Protein AF-A0A9D9SQT7-F1 (afdb_monomer_lite)

Sequence (85 aa):
PESYRPDKLGVIFVQLVWRQRRAWALVPAGGDIGEELKASMRSYTQATGEPHLLKYPERLLCYGSAEFQQDMVAKAERGENPWDP

Radius of gyration: 12.89 Å; chains: 1; bounding box: 29×21×32 Å

Secondary structure (DSSP, 8-state):
-TT--HHHHTEEEEEEEETTEEEEEEEESSS---HHHHHHHHHHHHHH---EEEE-SS-EEEES-HHHHHHHHHHHHTT--TT--

Foldseek 3Di:
DVPPCCVVQQWDWDWAADPNAIEIETEGNPDDRDPVNVVVQLVVCVVPQHKYWYDDPVDIDTHGDPVRVVVVVVCVVVVHDPRDD

Structure (mmCIF, N/CA/C/O backbone):
data_AF-A0A9D9SQT7-F1
#
_entry.id   AF-A0A9D9SQT7-F1
#
loop_
_atom_site.group_PDB
_atom_site.id
_atom_site.type_symbol
_atom_site.label_atom_id
_atom_site.label_alt_id
_atom_site.label_comp_id
_atom_site.label_asym_id
_atom_site.label_entity_id
_atom_site.label_seq_id
_atom_site.pdbx_PDB_ins_code
_atom_site.Cartn_x
_atom_site.Cartn_y
_atom_site.Cartn_z
_atom_site.occupancy
_atom_site.B_iso_or_equiv
_atom_site.auth_seq_id
_atom_site.auth_comp_id
_atom_site.auth_asym_id
_atom_site.auth_atom_id
_atom_site.pdbx_PDB_model_num
ATOM 1 N N . PRO A 1 1 ? -11.332 -14.829 -13.891 1.00 46.41 1 PRO A N 1
ATOM 2 C CA . PRO A 1 1 ? -11.832 -13.844 -14.878 1.00 46.41 1 PRO A CA 1
ATOM 3 C C . PRO A 1 1 ? -10.812 -13.652 -16.007 1.00 46.41 1 PRO A C 1
ATOM 5 O O . PRO A 1 1 ? -9.662 -13.324 -15.736 1.00 46.41 1 PRO A O 1
ATOM 8 N N . GLU A 1 2 ? -11.224 -13.882 -17.253 1.00 39.78 2 GLU A N 1
ATOM 9 C CA . GLU A 1 2 ? -10.368 -13.830 -18.456 1.00 39.78 2 GLU A CA 1
ATOM 10 C C . GLU A 1 2 ? -9.809 -12.423 -18.762 1.00 39.78 2 GLU A C 1
ATOM 12 O O . GLU A 1 2 ? -8.924 -12.255 -19.597 1.00 39.78 2 GLU A O 1
ATOM 17 N N . SER A 1 3 ? -10.276 -11.408 -18.032 1.00 42.75 3 SER A N 1
ATOM 18 C CA . SER A 1 3 ? -9.805 -10.021 -18.052 1.00 42.75 3 SER A CA 1
ATOM 19 C C . SER A 1 3 ? -8.666 -9.714 -17.064 1.00 42.75 3 SER A C 1
ATOM 21 O O . SER A 1 3 ? -8.174 -8.587 -17.045 1.00 42.75 3 SER A O 1
ATOM 23 N N . TYR A 1 4 ? -8.203 -10.682 -16.264 1.00 45.09 4 TYR A N 1
ATOM 24 C CA . TYR A 1 4 ? -7.048 -10.485 -15.382 1.00 45.09 4 TYR A CA 1
ATOM 25 C C . TYR A 1 4 ? -5.745 -10.533 -16.194 1.00 45.09 4 TYR A C 1
ATOM 27 O O . TYR A 1 4 ? -5.218 -11.603 -16.495 1.00 45.09 4 TYR A O 1
ATOM 35 N N . ARG A 1 5 ? -5.260 -9.351 -16.591 1.00 51.25 5 ARG A N 1
ATOM 36 C CA . ARG A 1 5 ? -4.027 -9.134 -17.364 1.00 51.25 5 ARG A CA 1
ATOM 37 C C . ARG A 1 5 ? -2.982 -8.407 -16.504 1.00 51.25 5 ARG A C 1
ATOM 39 O O . ARG A 1 5 ? -2.840 -7.188 -16.629 1.00 51.25 5 ARG A O 1
ATOM 46 N N . PRO A 1 6 ? -2.282 -9.110 -15.593 1.00 52.22 6 PRO A N 1
ATOM 47 C CA . PRO A 1 6 ? -1.236 -8.504 -14.761 1.00 52.22 6 PRO A CA 1
ATOM 48 C C . PRO A 1 6 ? -0.094 -7.898 -15.601 1.00 52.22 6 PRO A C 1
ATOM 50 O O . PRO A 1 6 ? 0.529 -6.927 -15.180 1.00 52.22 6 PRO A O 1
ATOM 53 N N . ASP A 1 7 ? 0.100 -8.391 -16.828 1.00 53.72 7 ASP A N 1
ATOM 54 C CA . ASP A 1 7 ? 1.004 -7.862 -17.856 1.00 53.72 7 ASP A CA 1
ATOM 55 C C . ASP A 1 7 ? 0.686 -6.420 -18.284 1.00 53.72 7 ASP A C 1
ATOM 57 O O . ASP A 1 7 ? 1.597 -5.676 -18.633 1.00 53.72 7 ASP A O 1
ATOM 61 N N . LYS A 1 8 ? -0.585 -5.995 -18.238 1.00 58.62 8 LYS A N 1
ATOM 62 C CA . LYS A 1 8 ? -0.989 -4.636 -18.647 1.00 58.62 8 LYS A CA 1
ATOM 63 C C . LYS A 1 8 ? -0.905 -3.601 -17.532 1.00 58.62 8 LYS A C 1
ATOM 65 O O . LYS A 1 8 ? -0.787 -2.417 -17.824 1.00 58.62 8 LYS A O 1
ATOM 70 N N . LEU A 1 9 ? -1.009 -4.032 -16.275 1.00 67.31 9 LEU A N 1
ATOM 71 C CA . LEU A 1 9 ? -0.968 -3.129 -15.122 1.00 67.31 9 LEU A CA 1
ATOM 72 C C . LEU A 1 9 ? 0.460 -2.877 -14.629 1.00 67.31 9 LEU A C 1
ATOM 74 O O . LEU A 1 9 ? 0.680 -1.907 -13.910 1.00 67.31 9 LEU A O 1
ATOM 78 N N . GLY A 1 10 ? 1.414 -3.748 -14.982 1.00 78.06 10 GLY A N 1
ATOM 79 C CA . GLY A 1 10 ? 2.800 -3.633 -14.524 1.00 78.06 10 GLY A CA 1
ATOM 80 C C . GLY A 1 10 ? 2.934 -3.747 -13.004 1.00 78.06 10 GLY A C 1
ATOM 81 O O . GLY A 1 10 ? 3.899 -3.242 -12.436 1.00 78.06 10 GLY A O 1
ATOM 82 N N . VAL A 1 11 ? 1.964 -4.377 -12.331 1.00 84.56 11 VAL A N 1
ATOM 83 C CA . VAL A 1 11 ? 1.921 -4.523 -10.874 1.00 84.56 11 VAL A CA 1
ATOM 84 C C . VAL A 1 11 ? 1.349 -5.884 -10.481 1.00 84.56 11 VAL A C 1
ATOM 86 O O . VAL A 1 11 ? 0.410 -6.390 -11.097 1.00 84.56 11 VAL A O 1
ATOM 89 N N . ILE A 1 12 ? 1.904 -6.463 -9.424 1.00 85.75 12 ILE A N 1
ATOM 90 C CA . ILE A 1 12 ? 1.413 -7.663 -8.753 1.00 85.75 12 ILE A CA 1
ATOM 91 C C . ILE A 1 12 ? 0.681 -7.228 -7.486 1.00 85.75 12 ILE A C 1
ATOM 93 O O . ILE A 1 12 ? 1.209 -6.449 -6.692 1.00 85.75 12 ILE A O 1
ATOM 97 N N . PHE A 1 13 ? -0.523 -7.760 -7.289 1.00 87.19 13 PHE A N 1
ATOM 98 C CA . PHE A 1 13 ? -1.273 -7.614 -6.046 1.00 87.19 13 PHE A CA 1
ATOM 99 C C . PHE A 1 13 ? -0.998 -8.810 -5.144 1.00 87.19 13 PHE A C 1
ATOM 101 O O . PHE A 1 13 ? -1.273 -9.952 -5.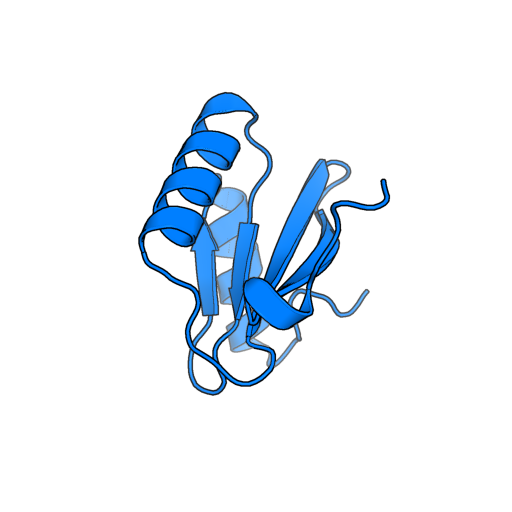513 1.00 87.19 13 PHE A O 1
ATOM 108 N N . VAL A 1 14 ? -0.491 -8.540 -3.949 1.00 88.12 14 VAL A N 1
ATOM 109 C CA . VAL A 1 14 ? -0.293 -9.533 -2.896 1.00 88.12 14 VAL A CA 1
ATOM 110 C C . VAL A 1 14 ? -1.308 -9.258 -1.796 1.00 88.12 14 VAL A C 1
ATOM 112 O O . VAL A 1 14 ? -1.364 -8.152 -1.259 1.00 88.12 14 VAL A O 1
ATOM 115 N N . GLN A 1 15 ? -2.130 -10.253 -1.470 1.00 89.25 15 GLN A N 1
ATOM 116 C CA . GLN A 1 15 ? -3.032 -10.163 -0.327 1.00 89.25 15 GLN A CA 1
ATOM 117 C C . GLN A 1 15 ? -2.261 -10.478 0.956 1.00 89.25 15 GLN A C 1
ATOM 119 O O . GLN A 1 15 ? -1.563 -11.486 1.033 1.00 89.25 15 GLN A O 1
ATOM 124 N N . LEU A 1 16 ? -2.437 -9.635 1.967 1.00 87.75 16 LEU A N 1
ATOM 125 C CA . LEU A 1 16 ? -1.827 -9.749 3.285 1.00 87.75 16 LEU A CA 1
ATOM 126 C C . LEU A 1 16 ? -2.913 -9.781 4.364 1.00 87.75 16 LEU A C 1
ATOM 128 O O . LEU A 1 16 ? -4.063 -9.388 4.135 1.00 87.75 16 LEU A O 1
ATOM 132 N N . VAL A 1 17 ? -2.531 -10.220 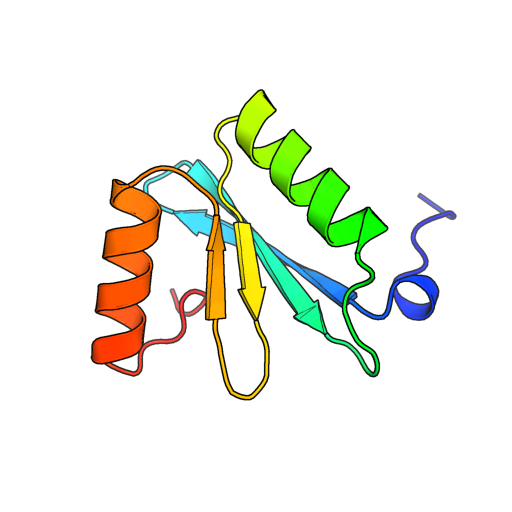5.561 1.00 89.06 17 VAL A N 1
ATOM 133 C CA . VAL A 1 17 ? -3.366 -10.122 6.760 1.00 89.06 17 VAL A CA 1
ATOM 134 C C . VAL A 1 17 ? -2.656 -9.239 7.776 1.00 89.06 17 VAL A C 1
ATOM 136 O O . VAL A 1 17 ? -1.532 -9.517 8.175 1.00 89.06 17 VAL A O 1
ATOM 139 N N . TRP A 1 18 ? -3.332 -8.185 8.224 1.00 88.75 18 TRP A N 1
ATOM 140 C CA . TRP A 1 18 ? -2.872 -7.300 9.287 1.00 88.75 18 TRP A CA 1
ATOM 141 C C . TRP A 1 18 ? -3.921 -7.248 10.393 1.00 88.75 18 TRP A C 1
ATOM 143 O O . TRP A 1 18 ? -5.044 -6.815 10.156 1.00 88.75 18 TRP A O 1
ATOM 153 N N . ARG A 1 19 ? -3.574 -7.706 11.604 1.00 89.62 19 ARG A N 1
ATOM 154 C CA . ARG A 1 19 ? -4.467 -7.707 12.784 1.00 89.62 19 ARG A CA 1
ATOM 155 C C . ARG A 1 19 ? -5.886 -8.223 12.474 1.00 89.62 19 ARG A C 1
ATOM 157 O O . ARG A 1 19 ? -6.873 -7.580 12.815 1.00 89.62 19 ARG A O 1
ATOM 164 N N . GLN A 1 20 ? -5.986 -9.379 11.808 1.00 88.56 20 GLN A N 1
ATOM 165 C CA . GLN A 1 20 ? -7.256 -10.000 11.378 1.00 88.56 20 GLN A CA 1
ATOM 166 C C . GLN A 1 20 ? -8.039 -9.225 10.299 1.00 88.56 20 GLN A C 1
ATOM 168 O O . GLN A 1 20 ? -9.186 -9.554 10.004 1.00 88.56 20 GLN A O 1
ATOM 173 N N . ARG A 1 21 ? -7.434 -8.209 9.678 1.00 88.00 21 ARG A N 1
ATOM 174 C CA . ARG A 1 21 ? -7.985 -7.481 8.532 1.00 88.00 21 ARG A CA 1
ATOM 175 C C . ARG A 1 21 ? -7.210 -7.806 7.269 1.00 88.00 21 ARG A C 1
ATOM 177 O O . ARG A 1 21 ? -6.000 -8.022 7.307 1.00 88.00 21 ARG A O 1
ATOM 184 N N . ARG A 1 22 ? -7.911 -7.808 6.139 1.00 92.12 22 ARG A N 1
ATOM 185 C CA . ARG A 1 22 ? -7.271 -7.906 4.829 1.00 92.12 22 ARG A CA 1
ATOM 186 C C . ARG A 1 22 ? -6.507 -6.617 4.537 1.00 92.12 22 ARG A C 1
ATOM 188 O O . ARG A 1 22 ? -7.005 -5.528 4.810 1.00 92.12 22 ARG A O 1
ATOM 195 N N . ALA A 1 23 ? -5.312 -6.771 3.988 1.00 92.88 23 ALA A N 1
ATOM 196 C CA . ALA A 1 23 ? -4.479 -5.697 3.477 1.00 92.88 23 ALA A CA 1
ATOM 197 C C . ALA A 1 23 ? -3.937 -6.085 2.096 1.00 92.88 23 ALA A C 1
ATOM 199 O O . ALA A 1 23 ? -3.931 -7.263 1.730 1.00 92.88 23 ALA A O 1
ATOM 200 N N . TRP A 1 24 ? -3.466 -5.105 1.333 1.00 92.75 24 TRP A N 1
ATOM 201 C CA . TRP A 1 24 ? -2.937 -5.328 -0.014 1.00 92.75 24 TRP A CA 1
ATOM 202 C C . TRP A 1 24 ? -1.533 -4.755 -0.162 1.00 92.75 24 TRP A C 1
ATOM 204 O O . TRP A 1 24 ? -1.270 -3.644 0.279 1.00 92.75 24 TRP A O 1
ATOM 214 N N . ALA A 1 25 ? -0.636 -5.463 -0.837 1.00 90.25 25 ALA A N 1
ATOM 215 C CA . ALA A 1 25 ? 0.620 -4.900 -1.312 1.00 90.25 25 ALA A CA 1
ATOM 216 C C . ALA A 1 25 ? 0.638 -4.889 -2.838 1.00 90.25 25 ALA A C 1
ATOM 218 O O . ALA A 1 25 ? 0.408 -5.907 -3.485 1.00 90.25 25 ALA A O 1
ATOM 219 N N . LEU A 1 26 ? 0.906 -3.716 -3.401 1.00 91.38 26 LEU A N 1
ATOM 220 C CA . LEU A 1 26 ? 1.120 -3.517 -4.822 1.00 91.38 26 LEU A CA 1
ATOM 221 C C . LEU A 1 26 ? 2.626 -3.484 -5.069 1.00 91.38 26 LEU A C 1
ATOM 223 O O . LEU A 1 26 ? 3.329 -2.593 -4.580 1.00 91.38 26 LEU A O 1
ATOM 227 N N . VAL A 1 27 ? 3.103 -4.469 -5.825 1.00 87.75 27 VAL A N 1
ATOM 228 C CA . VAL A 1 27 ? 4.516 -4.656 -6.158 1.00 87.75 27 VAL A CA 1
ATOM 229 C C . VAL A 1 27 ? 4.710 -4.414 -7.659 1.00 87.75 27 VAL A C 1
ATOM 231 O O . VAL A 1 27 ? 4.156 -5.166 -8.459 1.00 87.75 27 VAL A O 1
ATOM 234 N N . PRO A 1 28 ? 5.468 -3.386 -8.072 1.00 84.81 28 PRO A N 1
ATOM 235 C CA . PRO A 1 28 ? 5.855 -3.147 -9.456 1.00 84.81 28 PRO A CA 1
ATOM 236 C C . PRO A 1 28 ? 6.439 -4.400 -10.116 1.00 84.81 28 PRO A C 1
ATOM 238 O O . PRO A 1 28 ? 7.328 -5.049 -9.567 1.00 84.81 28 PRO A O 1
ATOM 241 N N . ALA A 1 29 ? 5.965 -4.714 -11.315 1.00 82.62 29 ALA A N 1
ATOM 242 C CA . ALA A 1 29 ? 6.364 -5.861 -12.121 1.00 82.62 29 ALA A CA 1
ATOM 243 C C . ALA A 1 29 ? 6.836 -5.388 -13.504 1.00 82.62 29 ALA A C 1
ATOM 245 O O . ALA A 1 29 ? 6.207 -5.655 -14.524 1.00 82.62 29 ALA A O 1
ATOM 246 N N . GLY A 1 30 ? 7.942 -4.640 -13.520 1.00 72.25 30 GLY A N 1
ATOM 247 C CA . GLY A 1 30 ? 8.572 -4.143 -14.749 1.00 72.25 30 GLY A CA 1
ATOM 248 C C . GLY A 1 30 ? 8.160 -2.733 -15.193 1.00 72.25 30 GLY A C 1
ATOM 249 O O . GLY A 1 30 ? 8.636 -2.282 -16.230 1.00 72.25 30 GLY A O 1
ATOM 250 N N . GLY A 1 31 ? 7.334 -2.014 -14.422 1.00 72.06 31 GLY A N 1
ATOM 251 C CA . GLY A 1 31 ? 6.943 -0.620 -14.691 1.00 72.06 31 GLY A CA 1
ATOM 252 C C . GLY A 1 31 ? 6.506 0.132 -13.427 1.00 72.06 31 GLY A C 1
ATOM 253 O O . GLY A 1 31 ? 6.396 -0.475 -12.366 1.00 72.06 31 GLY A O 1
ATOM 254 N N . ASP A 1 32 ? 6.275 1.448 -13.514 1.00 78.69 32 ASP A N 1
ATOM 255 C CA . ASP A 1 32 ? 5.686 2.207 -12.396 1.00 78.69 32 ASP A CA 1
ATOM 256 C C . ASP A 1 32 ? 4.187 1.906 -12.269 1.00 78.69 32 ASP A C 1
ATOM 258 O O . ASP A 1 32 ? 3.483 1.656 -13.248 1.00 78.69 32 ASP A O 1
ATOM 262 N N . ILE A 1 33 ? 3.691 1.975 -11.039 1.00 83.44 33 ILE A N 1
ATOM 263 C CA . ILE A 1 33 ? 2.268 1.907 -10.742 1.00 83.44 33 ILE A CA 1
ATOM 264 C C . ILE A 1 33 ? 1.655 3.218 -11.239 1.00 83.44 33 ILE A C 1
ATOM 266 O O . ILE A 1 33 ? 1.973 4.291 -10.722 1.00 83.44 33 ILE A O 1
ATOM 270 N N . GLY A 1 34 ? 0.782 3.147 -12.241 1.00 86.44 34 GLY A N 1
ATOM 271 C CA . GLY A 1 34 ? 0.139 4.333 -12.807 1.00 86.44 34 GLY A CA 1
ATOM 272 C C . GLY A 1 34 ? -0.659 5.133 -11.769 1.00 86.44 34 GLY A C 1
ATOM 273 O O . GLY A 1 34 ? -1.241 4.569 -10.839 1.00 86.44 34 GLY A O 1
ATOM 274 N N . GLU A 1 35 ? -0.718 6.457 -11.939 1.00 87.56 35 GLU A N 1
ATOM 275 C CA . GLU A 1 35 ? -1.436 7.353 -11.017 1.00 87.56 35 GLU A CA 1
ATOM 276 C C . GLU A 1 35 ? -2.929 7.031 -10.898 1.00 87.56 35 GLU A C 1
ATOM 278 O O . GLU A 1 35 ? -3.488 7.141 -9.806 1.00 87.56 35 GLU A O 1
ATOM 283 N N . GLU A 1 36 ? -3.559 6.569 -11.981 1.00 88.50 36 GLU A N 1
ATOM 284 C CA . GLU A 1 36 ? -4.952 6.111 -11.964 1.00 88.50 36 GLU A CA 1
ATOM 285 C C . GLU A 1 36 ? -5.139 4.971 -10.958 1.00 88.50 36 GLU A C 1
ATOM 287 O O . GLU A 1 36 ? -6.002 5.047 -10.084 1.00 88.50 36 GLU A O 1
ATOM 292 N N . LEU A 1 37 ? -4.259 3.967 -10.994 1.00 88.88 37 LEU A N 1
ATOM 293 C CA . LEU A 1 37 ? -4.339 2.838 -10.078 1.00 88.88 37 LEU A CA 1
ATOM 294 C C . LEU A 1 37 ? -4.047 3.250 -8.630 1.00 88.88 37 LEU A C 1
ATOM 296 O O . LEU A 1 37 ? -4.735 2.807 -7.710 1.00 88.88 37 LEU A O 1
ATOM 300 N N . LYS A 1 38 ? -3.068 4.138 -8.412 1.00 90.94 38 LYS A N 1
ATOM 301 C CA . LYS A 1 38 ? -2.806 4.702 -7.078 1.00 90.94 38 LYS A CA 1
ATOM 302 C C . LYS A 1 38 ? -4.039 5.430 -6.541 1.00 90.94 38 LYS A C 1
ATOM 304 O O . LYS A 1 38 ? -4.376 5.277 -5.369 1.00 90.94 38 LYS A O 1
ATOM 309 N N . ALA A 1 39 ? -4.724 6.211 -7.378 1.00 92.62 39 ALA A N 1
ATOM 310 C CA . ALA A 1 39 ? -5.952 6.900 -6.999 1.00 92.62 39 ALA A CA 1
ATOM 311 C C . ALA A 1 39 ? -7.070 5.909 -6.653 1.00 92.62 39 ALA A C 1
ATOM 313 O O . ALA A 1 39 ? -7.663 6.031 -5.580 1.00 92.62 39 ALA A O 1
ATOM 314 N N . SER A 1 40 ? -7.289 4.887 -7.485 1.00 92.25 40 SER A N 1
ATOM 315 C CA . SER A 1 40 ? -8.275 3.836 -7.216 1.00 92.25 40 SER A CA 1
ATOM 316 C C . SER A 1 40 ? -8.007 3.113 -5.896 1.00 92.25 40 SER A C 1
ATOM 318 O O . SER A 1 40 ? -8.937 2.908 -5.119 1.00 92.25 40 SER A O 1
ATOM 320 N N . MET A 1 41 ? -6.748 2.786 -5.589 1.00 93.75 41 MET A N 1
ATOM 321 C CA . MET A 1 41 ? -6.392 2.132 -4.325 1.00 93.75 41 MET A CA 1
ATOM 322 C C . MET A 1 41 ? -6.597 3.038 -3.110 1.00 93.75 41 MET A C 1
ATOM 324 O O . MET A 1 41 ? -7.084 2.579 -2.077 1.00 93.75 41 MET A O 1
ATOM 328 N N . ARG A 1 42 ? -6.295 4.339 -3.222 1.00 94.31 42 ARG A N 1
ATOM 329 C CA . ARG A 1 42 ? -6.616 5.308 -2.160 1.00 94.31 42 ARG A CA 1
ATOM 330 C C . ARG A 1 42 ? -8.122 5.373 -1.908 1.00 94.31 42 ARG A C 1
ATOM 332 O O . ARG A 1 42 ? -8.531 5.291 -0.752 1.00 94.31 42 ARG A O 1
ATOM 339 N N . SER A 1 43 ? -8.939 5.461 -2.959 1.00 94.75 43 SER A N 1
ATOM 340 C CA . SER A 1 43 ? -10.403 5.453 -2.835 1.00 94.75 43 SER A CA 1
ATOM 341 C C . SER A 1 43 ? -10.926 4.146 -2.239 1.00 94.75 43 SER A C 1
ATOM 343 O O . SER A 1 43 ? -11.794 4.175 -1.370 1.00 94.75 43 SER A O 1
ATOM 345 N N . TYR A 1 44 ? -10.366 3.004 -2.641 1.00 93.81 44 TYR A N 1
ATOM 346 C CA . TYR A 1 44 ? -10.714 1.698 -2.085 1.00 93.81 44 TYR A CA 1
ATOM 347 C C . TYR A 1 44 ? -10.439 1.620 -0.580 1.00 93.81 44 TYR A C 1
ATOM 349 O O . TYR A 1 44 ? -11.319 1.237 0.192 1.00 93.81 44 TYR A O 1
ATOM 357 N N . THR A 1 45 ? -9.247 2.032 -0.143 1.00 94.44 45 THR A N 1
ATOM 358 C CA . THR A 1 45 ? -8.887 2.052 1.280 1.00 94.44 45 THR A CA 1
ATOM 359 C C . THR A 1 45 ? -9.762 3.010 2.078 1.00 94.44 45 THR A C 1
ATOM 361 O O . THR A 1 45 ? -10.171 2.668 3.183 1.00 94.44 45 THR A O 1
ATOM 364 N N . GLN A 1 46 ? -10.108 4.174 1.523 1.00 93.19 46 GLN A N 1
ATOM 365 C CA . GLN A 1 46 ? -11.042 5.101 2.169 1.00 93.19 46 GLN A CA 1
ATOM 366 C C . GLN A 1 46 ? -12.446 4.500 2.322 1.00 93.19 46 GLN A C 1
ATOM 368 O O . GLN A 1 46 ? -13.066 4.671 3.366 1.00 93.19 46 GLN A O 1
ATOM 373 N N . ALA A 1 47 ? -12.938 3.783 1.309 1.00 93.62 47 ALA A N 1
ATOM 374 C CA . ALA A 1 47 ? -14.284 3.213 1.312 1.00 93.62 47 ALA A CA 1
ATOM 375 C C . ALA A 1 47 ? -14.425 1.971 2.209 1.00 93.62 47 ALA A C 1
ATOM 377 O O . ALA A 1 47 ? -15.486 1.743 2.784 1.00 93.62 47 ALA A O 1
ATOM 378 N N . THR A 1 48 ? -13.377 1.150 2.309 1.00 92.75 48 THR A N 1
ATOM 379 C CA . THR A 1 48 ? -13.438 -0.165 2.976 1.00 92.75 48 THR A CA 1
ATOM 380 C C . THR A 1 48 ? -12.730 -0.203 4.326 1.00 92.75 48 THR A C 1
ATOM 382 O O . THR A 1 48 ? -13.006 -1.075 5.148 1.00 92.75 48 THR A O 1
ATOM 385 N N . GLY A 1 49 ? -11.789 0.715 4.561 1.00 91.25 49 GLY A N 1
ATOM 386 C CA . GLY A 1 49 ? -10.860 0.645 5.686 1.00 91.25 49 GLY A CA 1
ATOM 387 C C . GLY A 1 49 ? -9.788 -0.442 5.544 1.00 91.25 49 GLY A C 1
ATOM 388 O O . GLY A 1 49 ? -8.997 -0.622 6.471 1.00 91.25 49 GLY A O 1
ATOM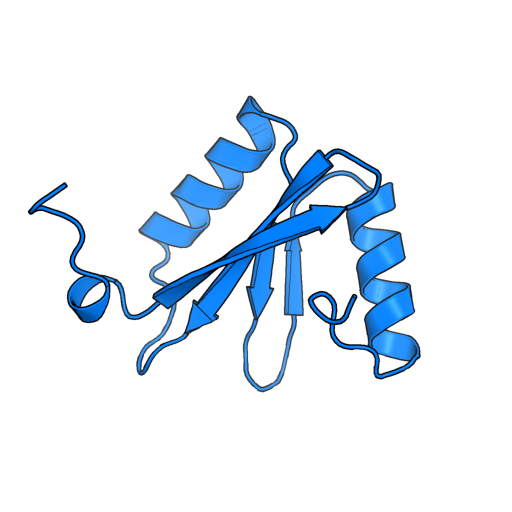 389 N N . GLU A 1 50 ? -9.738 -1.161 4.418 1.00 94.19 50 GLU A N 1
ATOM 390 C CA . GLU A 1 50 ? -8.675 -2.123 4.130 1.00 94.19 50 GLU A CA 1
ATOM 391 C C . GLU A 1 50 ? -7.408 -1.381 3.684 1.00 94.19 50 GLU A C 1
ATOM 393 O O . GLU A 1 50 ? -7.437 -0.659 2.677 1.00 94.19 50 GLU A O 1
ATOM 398 N N . PRO A 1 51 ? -6.290 -1.510 4.416 1.00 95.75 51 PRO A N 1
ATOM 399 C CA . PRO A 1 51 ? -5.077 -0.782 4.093 1.00 95.75 51 PRO A CA 1
ATOM 400 C C . PRO A 1 51 ? -4.359 -1.372 2.877 1.00 95.75 51 PRO A C 1
ATOM 402 O O . PRO A 1 51 ? -4.510 -2.551 2.539 1.00 95.75 51 PRO A O 1
ATOM 405 N N . HIS A 1 52 ? -3.526 -0.553 2.240 1.00 94.81 52 HIS A N 1
ATOM 406 C CA . HIS A 1 52 ? -2.630 -1.019 1.193 1.00 94.81 52 HIS A CA 1
ATOM 407 C C . HIS A 1 52 ? -1.235 -0.395 1.263 1.00 94.81 52 HIS A C 1
ATOM 409 O O . HIS A 1 52 ? -1.008 0.661 1.856 1.00 94.81 52 HIS A O 1
ATOM 415 N N . LEU A 1 53 ? -0.297 -1.076 0.614 1.00 92.50 53 LEU A N 1
ATOM 416 C CA . LEU A 1 53 ? 1.109 -0.728 0.498 1.00 92.50 53 LEU A CA 1
ATOM 417 C C . LEU A 1 53 ? 1.474 -0.587 -0.977 1.00 92.50 53 LEU A C 1
ATOM 419 O O . LEU A 1 53 ? 1.070 -1.416 -1.790 1.00 92.50 53 LEU A O 1
ATOM 423 N N . LEU A 1 54 ? 2.287 0.410 -1.314 1.00 91.19 54 LEU A N 1
ATOM 424 C CA . LEU A 1 54 ? 2.994 0.471 -2.593 1.00 91.19 54 LEU A CA 1
ATOM 425 C C . LEU A 1 54 ? 4.476 0.228 -2.320 1.00 91.19 54 LEU A C 1
ATOM 427 O O . LEU A 1 54 ? 5.141 1.060 -1.691 1.00 91.19 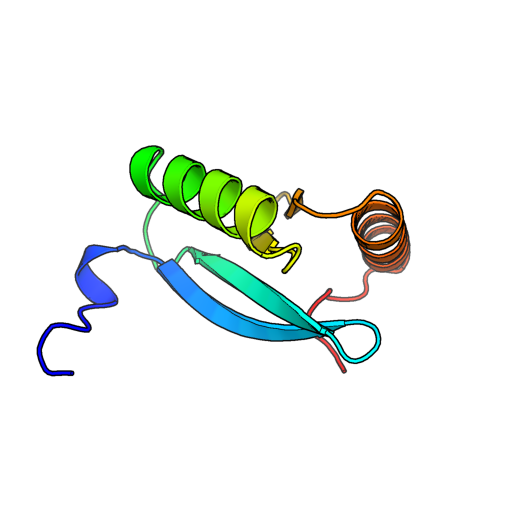54 LEU A O 1
ATOM 431 N N . LYS A 1 55 ? 4.992 -0.917 -2.769 1.00 86.06 55 LYS A N 1
ATOM 432 C CA . LYS A 1 55 ? 6.395 -1.278 -2.569 1.00 86.06 55 LYS A CA 1
ATOM 433 C C . LYS A 1 55 ? 7.216 -0.852 -3.770 1.00 86.06 55 LYS A C 1
ATOM 435 O O . LYS A 1 55 ? 7.112 -1.440 -4.830 1.00 86.06 55 LYS A O 1
ATOM 440 N N . TYR A 1 56 ? 8.108 0.103 -3.581 1.00 83.50 56 TYR A N 1
ATOM 441 C CA . TYR A 1 56 ? 9.158 0.418 -4.541 1.00 83.50 56 TYR A CA 1
ATOM 442 C C . TYR A 1 56 ? 10.490 -0.190 -4.083 1.00 83.50 56 TYR A C 1
ATOM 444 O O . TYR A 1 56 ? 10.624 -0.546 -2.902 1.00 83.50 56 TYR A O 1
ATOM 452 N N . PRO A 1 57 ? 11.497 -0.290 -4.971 1.00 78.00 57 PRO A N 1
ATOM 453 C CA . PRO A 1 57 ? 12.832 -0.735 -4.578 1.00 78.00 57 PRO A CA 1
ATOM 454 C C . PRO A 1 57 ? 13.367 0.049 -3.370 1.00 78.00 57 PRO A C 1
ATOM 456 O O . PRO A 1 57 ? 13.797 -0.552 -2.392 1.00 78.00 57 PRO A O 1
ATOM 459 N N . GLU A 1 58 ? 13.197 1.374 -3.380 1.00 80.75 58 GLU A N 1
ATOM 460 C CA . GLU A 1 58 ? 13.843 2.284 -2.417 1.00 80.75 58 GLU A CA 1
ATOM 461 C C . GLU A 1 58 ? 12.900 2.846 -1.348 1.00 80.75 58 GLU A C 1
ATOM 463 O O . GLU A 1 58 ? 13.334 3.504 -0.408 1.00 80.75 58 GLU A O 1
ATOM 468 N N . ARG A 1 59 ? 11.589 2.618 -1.482 1.00 82.31 59 ARG A N 1
ATOM 469 C CA . ARG A 1 59 ? 10.595 3.171 -0.555 1.00 82.31 59 ARG A CA 1
ATOM 470 C C . ARG A 1 59 ? 9.367 2.289 -0.420 1.00 82.31 59 ARG A C 1
ATOM 472 O O . ARG A 1 59 ? 9.027 1.521 -1.317 1.00 82.31 59 ARG A O 1
ATOM 479 N N . LEU A 1 60 ? 8.668 2.455 0.692 1.00 85.75 60 LEU A N 1
ATOM 480 C CA . LEU A 1 60 ? 7.366 1.859 0.950 1.00 85.75 60 LEU A CA 1
ATOM 481 C C . LEU A 1 60 ? 6.383 2.994 1.232 1.00 85.75 60 LEU A C 1
ATOM 483 O O . LEU A 1 60 ? 6.622 3.806 2.121 1.00 85.75 60 LEU A O 1
ATOM 487 N N . LEU A 1 61 ? 5.295 3.066 0.470 1.00 89.88 61 LEU A N 1
ATOM 488 C CA . LEU A 1 61 ? 4.194 3.982 0.767 1.00 89.88 61 LEU A CA 1
ATOM 489 C C . LEU A 1 61 ? 3.071 3.189 1.425 1.00 89.88 61 LEU A C 1
ATOM 491 O O . LEU A 1 61 ? 2.660 2.162 0.889 1.00 89.88 61 LEU A O 1
ATOM 495 N N . CYS A 1 62 ? 2.585 3.663 2.570 1.00 92.19 62 CYS A N 1
ATOM 496 C CA . CYS A 1 62 ? 1.567 2.980 3.362 1.00 92.19 62 CYS A CA 1
ATOM 497 C C . CYS A 1 62 ? 0.298 3.826 3.431 1.00 92.19 62 CYS A C 1
ATOM 499 O O . CYS A 1 62 ? 0.351 4.994 3.811 1.00 92.19 62 CYS A O 1
ATOM 501 N N . TYR A 1 63 ? -0.842 3.225 3.105 1.00 94.19 63 TYR A N 1
ATOM 502 C CA . TYR A 1 63 ? -2.146 3.874 3.127 1.00 94.19 63 TYR A CA 1
ATOM 503 C C . TYR A 1 63 ? -3.113 3.046 3.964 1.00 94.19 63 TYR A C 1
ATOM 505 O O . TYR A 1 63 ? -3.240 1.838 3.784 1.00 94.19 63 TYR A O 1
ATOM 513 N N . GLY A 1 64 ? -3.810 3.700 4.882 1.00 92.50 64 GLY A N 1
ATOM 514 C CA . GLY A 1 64 ? -4.661 3.033 5.856 1.00 92.50 64 GLY A CA 1
ATOM 515 C C . GLY A 1 64 ? -4.799 3.868 7.116 1.00 92.50 64 GLY A C 1
ATOM 516 O O . GLY A 1 64 ? -4.466 5.056 7.120 1.00 92.50 64 GLY A O 1
ATOM 517 N N . SER A 1 65 ? -5.268 3.233 8.187 1.00 92.62 65 SER A N 1
ATOM 518 C CA . SER A 1 65 ? -5.374 3.876 9.494 1.00 92.62 65 SER A CA 1
ATOM 519 C C . SER A 1 65 ? -3.999 4.260 10.058 1.00 92.62 65 SER A C 1
ATOM 521 O O . SER A 1 65 ? -2.961 3.776 9.596 1.00 92.62 65 SER A O 1
ATOM 523 N N . ALA A 1 66 ? -3.988 5.134 11.064 1.00 92.69 66 ALA A N 1
ATOM 524 C CA . ALA A 1 66 ? -2.750 5.564 11.710 1.00 92.69 66 ALA A CA 1
ATOM 525 C C . ALA A 1 66 ? -1.992 4.377 12.330 1.00 92.69 66 ALA A C 1
ATOM 527 O O . ALA A 1 66 ? -0.773 4.295 12.206 1.00 92.69 66 ALA A O 1
ATOM 528 N N . GLU A 1 67 ? -2.712 3.419 12.916 1.00 93.56 67 GLU A N 1
ATOM 529 C CA . GLU A 1 67 ? -2.137 2.209 13.509 1.00 93.56 67 GLU A CA 1
ATOM 530 C C . GLU A 1 67 ? -1.451 1.342 12.453 1.00 93.56 67 GLU A C 1
ATOM 532 O O . GLU A 1 67 ? -0.372 0.810 12.697 1.00 93.56 67 GLU A O 1
ATOM 537 N N . PHE A 1 68 ? -2.048 1.224 11.261 1.00 92.31 68 PHE A N 1
ATOM 538 C CA . PHE A 1 68 ? -1.421 0.499 10.160 1.00 92.31 68 PHE A CA 1
ATOM 539 C C . PHE A 1 68 ? -0.114 1.170 9.743 1.00 92.31 68 PHE A C 1
ATOM 541 O O . PHE A 1 68 ? 0.913 0.510 9.622 1.00 92.31 68 PHE A O 1
ATOM 548 N N . GLN A 1 69 ? -0.133 2.491 9.555 1.00 91.69 69 GLN A N 1
ATOM 549 C CA . GLN A 1 69 ? 1.056 3.240 9.148 1.00 91.69 69 GLN A CA 1
ATOM 550 C C . GLN A 1 69 ? 2.183 3.114 10.185 1.00 91.69 69 GLN A C 1
ATOM 552 O O . GLN A 1 69 ? 3.328 2.882 9.806 1.00 91.69 69 GLN A O 1
ATOM 557 N N . GLN A 1 70 ? 1.859 3.190 11.479 1.00 92.00 70 GLN A N 1
ATOM 558 C CA . GLN A 1 70 ? 2.822 3.007 12.570 1.00 92.00 70 GLN A CA 1
ATOM 559 C C . GLN A 1 70 ? 3.414 1.593 12.593 1.00 92.00 70 GLN A C 1
ATOM 561 O O . GLN A 1 70 ? 4.634 1.452 12.671 1.00 92.00 70 GLN A O 1
ATOM 566 N N . ASP A 1 71 ? 2.582 0.553 12.467 1.00 91.38 71 ASP A N 1
ATOM 567 C CA . ASP A 1 71 ? 3.055 -0.837 12.427 1.00 91.38 71 ASP A CA 1
ATOM 568 C C . ASP A 1 71 ? 4.023 -1.062 11.251 1.00 91.38 71 ASP A C 1
ATOM 570 O O . ASP A 1 71 ? 5.041 -1.739 11.402 1.00 91.38 71 ASP A O 1
ATOM 574 N N . MET A 1 72 ? 3.735 -0.477 10.084 1.00 88.81 72 MET A N 1
ATOM 575 C CA . MET A 1 72 ? 4.582 -0.606 8.894 1.00 88.81 72 MET A CA 1
ATOM 576 C C . MET A 1 72 ? 5.903 0.158 9.018 1.00 88.81 72 MET A C 1
ATOM 578 O O . MET A 1 72 ? 6.938 -0.368 8.610 1.00 88.81 72 MET A O 1
ATOM 582 N N . VAL A 1 73 ? 5.895 1.359 9.609 1.00 87.12 73 VAL A N 1
ATOM 583 C CA . VAL A 1 73 ? 7.128 2.103 9.928 1.00 87.12 73 VAL A CA 1
ATOM 584 C C . VAL A 1 73 ? 7.996 1.291 10.886 1.00 87.12 73 VAL A C 1
ATOM 586 O O . VAL A 1 73 ? 9.168 1.066 10.600 1.00 87.12 73 VAL A O 1
ATOM 589 N N . ALA A 1 74 ? 7.407 0.761 11.959 1.00 89.06 74 ALA A N 1
ATOM 590 C CA . ALA A 1 74 ? 8.137 -0.037 12.936 1.00 89.06 74 ALA A CA 1
ATOM 591 C C . ALA A 1 74 ? 8.730 -1.318 12.317 1.00 89.06 74 ALA A C 1
ATOM 593 O O . ALA A 1 74 ? 9.827 -1.732 12.686 1.00 89.06 74 ALA A O 1
ATOM 594 N N . LYS A 1 75 ? 8.030 -1.953 11.365 1.00 86.75 75 LYS A N 1
ATOM 595 C CA . LYS A 1 75 ? 8.577 -3.081 10.590 1.00 86.75 75 LYS A CA 1
ATOM 596 C C . LYS A 1 75 ? 9.761 -2.659 9.723 1.00 86.75 75 LYS A C 1
ATOM 598 O O . LYS A 1 75 ? 10.800 -3.312 9.762 1.00 86.75 75 LYS A O 1
ATOM 603 N N . ALA A 1 76 ? 9.633 -1.546 9.003 1.00 82.88 76 ALA A N 1
ATOM 604 C CA . ALA A 1 76 ? 10.704 -1.025 8.159 1.00 82.88 76 ALA A CA 1
ATOM 605 C C . ALA A 1 76 ? 11.970 -0.680 8.966 1.00 82.88 76 ALA A C 1
ATOM 607 O O . ALA A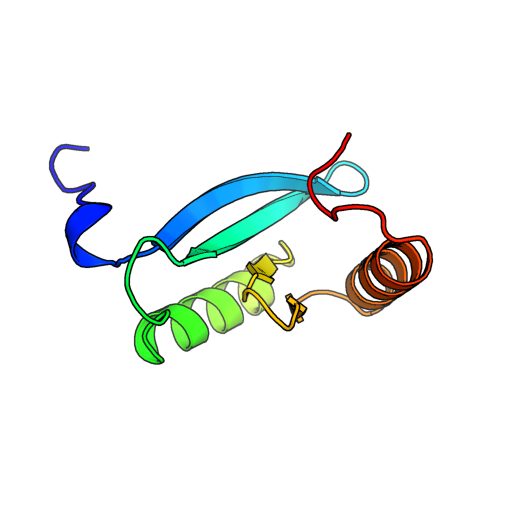 1 76 ? 13.070 -1.021 8.540 1.00 82.88 76 ALA A O 1
ATOM 608 N N . GLU A 1 77 ? 11.827 -0.077 10.151 1.00 85.56 77 GLU A N 1
ATOM 609 C CA . GLU A 1 77 ? 12.944 0.224 11.063 1.00 85.56 77 GLU A CA 1
ATOM 610 C C . GLU A 1 77 ? 13.679 -1.033 11.545 1.00 85.56 77 GLU A C 1
ATOM 612 O O . GLU A 1 77 ? 14.891 -1.006 11.751 1.00 85.56 77 GLU A O 1
ATOM 617 N N . ARG A 1 78 ? 12.962 -2.154 11.687 1.00 86.88 78 ARG A N 1
ATOM 618 C CA . ARG A 1 78 ? 13.543 -3.456 12.046 1.00 86.88 78 ARG A CA 1
ATOM 619 C C . ARG A 1 78 ? 14.132 -4.214 10.853 1.00 86.88 78 ARG A C 1
ATOM 621 O O . ARG A 1 78 ? 14.667 -5.303 11.040 1.00 86.88 78 ARG A O 1
ATOM 628 N N . GLY A 1 79 ? 14.038 -3.669 9.638 1.00 81.31 79 GLY A N 1
ATOM 629 C CA . GLY A 1 79 ? 14.417 -4.374 8.411 1.00 81.31 79 GLY A CA 1
ATOM 630 C C . GLY A 1 79 ? 13.495 -5.551 8.079 1.00 81.31 79 GLY A C 1
ATOM 631 O O . GLY A 1 79 ? 13.859 -6.401 7.270 1.00 81.31 79 GLY A O 1
ATOM 632 N N . GLU A 1 80 ? 12.313 -5.611 8.698 1.00 81.81 80 GLU A N 1
ATOM 633 C CA . GLU A 1 80 ? 11.303 -6.622 8.408 1.00 81.81 80 GLU A CA 1
ATOM 634 C C . GLU A 1 80 ? 10.549 -6.252 7.140 1.00 81.81 80 GLU A C 1
ATOM 636 O O . GLU A 1 80 ? 10.157 -5.100 6.919 1.00 81.81 80 GLU A O 1
ATOM 641 N N . ASN A 1 81 ? 10.266 -7.262 6.329 1.00 73.81 81 ASN A N 1
ATOM 642 C CA . ASN A 1 81 ? 9.389 -7.076 5.202 1.00 73.81 81 ASN A CA 1
ATOM 643 C C . ASN A 1 81 ? 7.932 -7.031 5.684 1.00 73.81 81 ASN A C 1
ATOM 645 O O . ASN A 1 81 ? 7.507 -7.925 6.417 1.00 73.81 81 ASN A O 1
ATOM 649 N N . PRO A 1 82 ? 7.117 -6.039 5.289 1.00 67.38 82 PRO A N 1
ATOM 650 C CA . PRO A 1 82 ? 5.720 -5.951 5.720 1.00 67.38 82 PRO A CA 1
ATOM 651 C C . PRO A 1 82 ? 4.831 -7.117 5.265 1.00 67.38 82 PRO A C 1
ATOM 653 O O . PRO A 1 82 ? 3.694 -7.215 5.722 1.00 67.38 82 PRO A O 1
ATOM 656 N N . TRP A 1 83 ? 5.327 -7.981 4.376 1.00 66.00 83 TRP A N 1
ATOM 657 C CA . TRP A 1 83 ? 4.654 -9.203 3.938 1.00 66.00 83 TRP A CA 1
ATOM 658 C C . TRP A 1 83 ? 5.270 -10.494 4.485 1.00 66.00 83 TRP A C 1
ATOM 660 O O . TRP A 1 83 ? 4.759 -11.568 4.165 1.00 6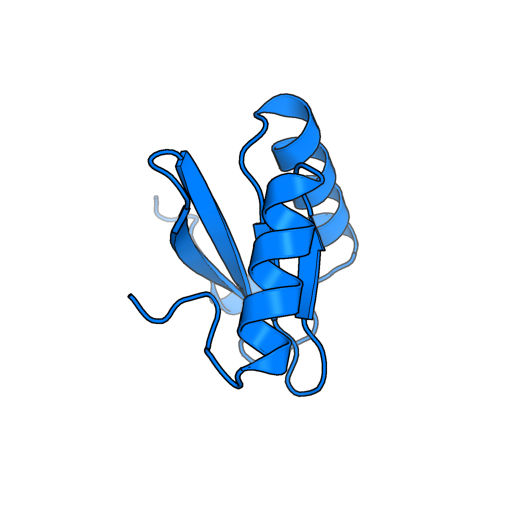6.00 83 TRP A O 1
ATOM 670 N N . ASP A 1 84 ? 6.342 -10.411 5.277 1.00 63.47 84 ASP A N 1
ATOM 671 C CA . ASP A 1 84 ? 6.857 -11.584 5.977 1.00 63.47 84 ASP A CA 1
ATOM 672 C C . ASP A 1 84 ? 5.917 -11.907 7.160 1.00 63.47 84 ASP A C 1
ATOM 674 O O . ASP A 1 84 ? 5.492 -10.975 7.860 1.00 63.47 84 ASP A O 1
ATOM 678 N N . PRO A 1 85 ? 5.531 -13.188 7.333 1.00 53.50 85 PRO A N 1
ATOM 679 C CA . PRO A 1 85 ? 4.578 -13.628 8.353 1.00 53.50 85 PRO A CA 1
ATOM 680 C C . PRO A 1 85 ? 5.037 -13.361 9.792 1.00 53.50 85 PRO A C 1
ATOM 682 O O . PRO A 1 85 ? 6.259 -13.412 10.059 1.00 53.50 85 PRO A O 1
#

pLDDT: mean 83.13, std 13.65, range [39.78, 95.75]